Protein AF-A0A6N2DTE0-F1 (afdb_monomer)

Mean predicted aligned error: 9.79 Å

Secondary structure (DSSP, 8-state):
-HHHHHHHH-TT-EE-SPPEEPP-SSS-SS--EEE--EE----PPTT--S--PPPPPP-

Structure (mmCIF, N/CA/C/O backbone):
data_AF-A0A6N2DTE0-F1
#
_entry.id   AF-A0A6N2DTE0-F1
#
loop_
_atom_site.group_PDB
_atom_site.id
_atom_site.type_symbol
_atom_site.label_atom_id
_atom_site.label_alt_id
_atom_site.label_comp_id
_atom_site.label_asym_id
_atom_site.label_entity_id
_atom_site.label_seq_id
_atom_site.pdbx_PDB_ins_code
_atom_site.Cartn_x
_atom_site.Cartn_y
_atom_site.Cartn_z
_atom_site.occupancy
_atom_site.B_iso_or_equiv
_atom_site.auth_seq_id
_atom_site.auth_comp_id
_atom_site.auth_asym_id
_atom_site.auth_atom_id
_atom_site.pdbx_PDB_model_num
ATOM 1 N N . VAL A 1 1 ? 12.870 1.138 9.886 1.00 70.69 1 VAL A N 1
ATOM 2 C CA . VAL A 1 1 ? 11.942 1.823 10.831 1.00 70.69 1 VAL A CA 1
ATOM 3 C C . VAL A 1 1 ? 10.524 2.010 10.287 1.00 70.69 1 VAL A C 1
ATOM 5 O O . VAL A 1 1 ? 9.594 1.781 11.050 1.00 70.69 1 VAL A O 1
ATOM 8 N N . VAL A 1 2 ? 10.328 2.367 9.007 1.00 86.56 2 VAL A N 1
ATOM 9 C CA . VAL A 1 2 ? 8.984 2.644 8.447 1.00 86.56 2 VAL A CA 1
ATOM 10 C C . VAL A 1 2 ? 8.026 1.446 8.514 1.00 86.56 2 VAL A C 1
ATOM 12 O O . VAL A 1 2 ? 6.913 1.600 9.000 1.00 86.56 2 VAL A O 1
ATOM 15 N N . PHE A 1 3 ? 8.480 0.238 8.155 1.00 90.06 3 PHE A N 1
ATOM 16 C CA . PHE A 1 3 ? 7.645 -0.970 8.207 1.00 90.06 3 PHE A CA 1
ATOM 17 C C . PHE A 1 3 ? 7.136 -1.273 9.615 1.00 90.06 3 PHE A C 1
ATOM 19 O O . PHE A 1 3 ? 5.972 -1.607 9.787 1.00 90.06 3 PHE A O 1
ATOM 26 N N . ARG A 1 4 ? 7.971 -1.065 10.642 1.00 93.31 4 ARG A N 1
ATOM 27 C CA . ARG A 1 4 ? 7.540 -1.221 12.035 1.00 93.31 4 ARG A CA 1
ATOM 28 C C . ARG A 1 4 ? 6.387 -0.275 12.361 1.00 93.31 4 ARG A C 1
ATOM 30 O O . ARG A 1 4 ? 5.417 -0.707 12.964 1.00 93.31 4 ARG A O 1
ATOM 37 N N . GLN A 1 5 ? 6.482 0.997 11.970 1.00 92.75 5 GLN A N 1
ATOM 38 C CA . GLN A 1 5 ? 5.409 1.967 12.213 1.00 92.75 5 GLN A CA 1
ATOM 39 C C . GLN A 1 5 ? 4.142 1.629 11.422 1.00 92.75 5 GLN A C 1
ATOM 41 O O . GLN A 1 5 ? 3.065 1.668 12.004 1.00 92.75 5 GLN A O 1
ATOM 46 N N . LEU A 1 6 ? 4.272 1.259 10.143 1.00 92.50 6 LEU A N 1
ATOM 47 C CA . LEU A 1 6 ? 3.143 0.841 9.306 1.00 92.50 6 LEU A CA 1
ATOM 48 C C . LEU A 1 6 ? 2.402 -0.342 9.931 1.00 92.50 6 LEU A C 1
ATOM 50 O O . LEU A 1 6 ? 1.220 -0.220 10.215 1.00 92.50 6 LEU A O 1
ATOM 54 N N . LEU A 1 7 ? 3.109 -1.428 10.245 1.00 92.25 7 LEU A N 1
ATOM 55 C CA . LEU A 1 7 ? 2.496 -2.649 10.776 1.00 92.25 7 LEU A CA 1
ATOM 56 C C . LEU A 1 7 ? 1.994 -2.497 12.219 1.00 92.25 7 LEU A C 1
ATOM 58 O O . LEU A 1 7 ? 1.081 -3.201 12.629 1.00 92.25 7 LEU A O 1
ATOM 62 N N . THR A 1 8 ? 2.564 -1.573 12.999 1.00 93.31 8 THR A N 1
ATOM 63 C CA . THR A 1 8 ? 2.070 -1.285 14.358 1.00 93.31 8 THR A CA 1
ATOM 64 C C . THR A 1 8 ? 0.800 -0.431 14.331 1.00 93.31 8 THR A C 1
ATOM 66 O O . THR A 1 8 ? -0.061 -0.597 15.187 1.00 93.31 8 THR A O 1
ATOM 69 N N . ARG A 1 9 ? 0.686 0.517 13.392 1.00 92.19 9 ARG A N 1
ATOM 70 C CA . ARG A 1 9 ? -0.446 1.461 13.324 1.00 92.19 9 ARG A CA 1
ATOM 71 C C . ARG A 1 9 ? -1.598 0.950 12.464 1.00 92.19 9 ARG A C 1
ATOM 73 O O . ARG A 1 9 ? -2.738 1.310 12.729 1.00 92.19 9 ARG A O 1
ATOM 80 N N . LEU A 1 10 ? -1.286 0.151 11.448 1.00 95.50 10 LEU A N 1
ATOM 81 C CA . LEU A 1 10 ? -2.219 -0.432 10.489 1.00 95.50 10 LEU A CA 1
ATOM 82 C C . LEU A 1 10 ? -2.049 -1.964 10.514 1.00 95.50 10 LEU A C 1
ATOM 84 O O . LEU A 1 10 ? -1.476 -2.533 9.584 1.00 95.50 10 LEU A O 1
ATOM 88 N N . PRO A 1 11 ? -2.451 -2.637 11.609 1.00 95.44 11 PRO A N 1
ATOM 89 C CA . PRO A 1 11 ? -2.202 -4.068 11.789 1.00 95.44 11 PRO A CA 1
ATOM 90 C C . PRO A 1 11 ? -3.008 -4.951 10.825 1.00 95.44 11 PRO A C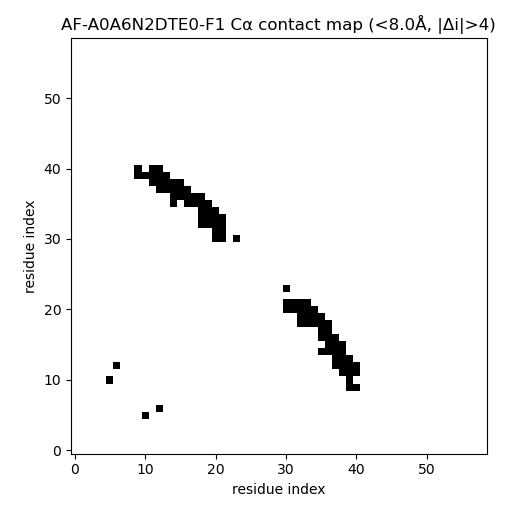 1
ATOM 92 O O . PRO A 1 11 ? -2.617 -6.085 10.573 1.00 95.44 11 PRO A O 1
ATOM 95 N N . ASP A 1 12 ? -4.111 -4.432 10.287 1.00 97.12 12 ASP A N 1
ATOM 96 C CA . ASP A 1 12 ? -5.019 -5.087 9.343 1.00 97.12 12 ASP A CA 1
ATOM 97 C C . ASP A 1 12 ? -4.885 -4.527 7.915 1.00 97.12 12 ASP A C 1
ATOM 99 O O . ASP A 1 12 ? -5.828 -4.582 7.127 1.00 97.12 12 ASP A O 1
ATOM 103 N N . ILE A 1 13 ? -3.729 -3.937 7.582 1.00 96.94 13 ILE A N 1
ATOM 104 C CA . ILE A 1 13 ? -3.478 -3.439 6.230 1.00 96.94 13 ILE A CA 1
ATOM 105 C C . ILE A 1 13 ? -3.413 -4.591 5.227 1.00 96.94 13 ILE A C 1
ATOM 107 O O . ILE A 1 13 ? -2.641 -5.537 5.382 1.00 96.9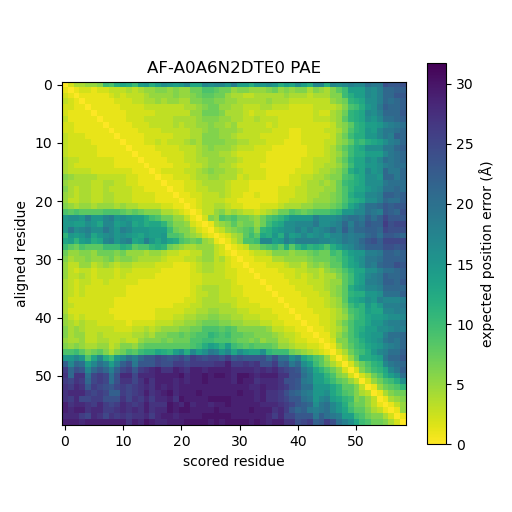4 13 ILE A O 1
ATOM 111 N N . GLU A 1 14 ? -4.186 -4.474 4.155 1.00 97.62 14 GLU A N 1
ATOM 112 C CA . GLU A 1 14 ? -4.261 -5.485 3.106 1.00 97.62 14 GLU A CA 1
ATOM 113 C C . GLU A 1 14 ? -4.202 -4.854 1.720 1.00 97.62 14 GLU A C 1
ATOM 115 O O . GLU A 1 14 ? -4.773 -3.788 1.487 1.00 97.62 14 GLU A O 1
ATOM 120 N N . VAL A 1 15 ? -3.549 -5.546 0.785 1.00 97.81 15 VAL A N 1
ATOM 121 C CA . VAL A 1 15 ? -3.566 -5.201 -0.640 1.00 97.81 15 VAL A CA 1
AT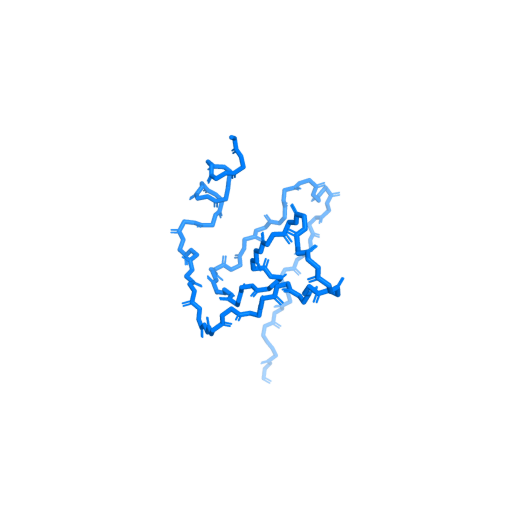OM 122 C C . VAL A 1 15 ? -4.912 -5.603 -1.232 1.00 97.81 15 VAL A C 1
ATOM 124 O O . VAL A 1 15 ? -5.368 -6.724 -1.028 1.00 97.81 15 VAL A O 1
ATOM 127 N N . VAL A 1 16 ? -5.545 -4.690 -1.970 1.00 98.31 16 VAL A N 1
ATOM 128 C CA . VAL A 1 16 ? -6.908 -4.886 -2.511 1.00 98.31 16 VAL A CA 1
ATOM 129 C C . VAL A 1 16 ? -6.996 -4.784 -4.028 1.00 98.31 16 VAL A C 1
ATOM 131 O O . VAL A 1 16 ? -8.088 -4.813 -4.588 1.00 98.31 16 VAL A O 1
ATOM 134 N N . GLY A 1 17 ? -5.865 -4.634 -4.702 1.00 97.38 17 GLY A N 1
ATOM 135 C CA . GLY A 1 17 ? -5.826 -4.512 -6.147 1.00 97.38 17 GLY A CA 1
ATOM 136 C C . GLY A 1 17 ? -4.409 -4.564 -6.681 1.00 97.38 17 GLY A C 1
ATOM 137 O O . GLY A 1 17 ? -3.441 -4.636 -5.921 1.00 97.38 17 GLY A O 1
ATOM 138 N N . GLU A 1 18 ? -4.318 -4.514 -8.003 1.00 98.00 18 GLU A N 1
ATOM 139 C CA . GLU A 1 18 ? -3.045 -4.569 -8.706 1.00 98.00 18 GLU A CA 1
ATOM 140 C C . GLU A 1 18 ? -2.221 -3.287 -8.489 1.00 98.00 18 GLU A C 1
ATOM 142 O O . GLU A 1 18 ? -2.784 -2.192 -8.369 1.00 98.00 18 GLU A O 1
ATOM 147 N N . PRO A 1 19 ? -0.885 -3.398 -8.419 1.00 97.25 19 PRO A N 1
ATOM 148 C CA . PRO A 1 19 ? -0.002 -2.246 -8.326 1.00 97.25 19 PRO A CA 1
ATOM 149 C C . PRO A 1 19 ? 0.089 -1.479 -9.651 1.00 97.25 19 PRO A C 1
ATOM 151 O O . PRO A 1 19 ? 0.296 -2.062 -10.714 1.00 97.25 19 PRO A O 1
ATOM 154 N N . ASP A 1 20 ? 0.086 -0.149 -9.563 1.00 97.00 20 ASP A N 1
ATOM 155 C CA . ASP A 1 20 ? 0.566 0.709 -10.645 1.00 97.00 20 ASP A CA 1
ATOM 156 C C . ASP A 1 20 ? 2.083 0.847 -10.511 1.00 97.00 20 ASP A C 1
ATOM 158 O O . ASP A 1 20 ? 2.583 1.273 -9.465 1.00 97.00 20 ASP A O 1
ATOM 162 N N . TYR A 1 21 ? 2.835 0.536 -11.562 1.00 94.00 21 TYR A N 1
ATOM 163 C CA . TYR A 1 21 ? 4.294 0.637 -11.544 1.00 94.00 21 TYR A CA 1
ATOM 164 C C . TYR A 1 21 ? 4.793 2.027 -11.943 1.00 94.00 21 TYR A C 1
ATOM 166 O O . TYR A 1 21 ? 4.102 2.817 -12.589 1.00 94.00 21 TYR A O 1
ATOM 174 N N . LEU A 1 22 ? 6.012 2.352 -11.514 1.00 93.00 22 LEU A N 1
ATOM 175 C CA . LEU A 1 22 ? 6.716 3.535 -11.990 1.00 93.00 22 LEU A CA 1
ATOM 176 C C . LEU A 1 22 ? 6.981 3.396 -13.490 1.00 93.00 22 LEU A C 1
ATOM 178 O O . LEU A 1 22 ? 7.541 2.401 -13.945 1.00 93.00 22 LEU A O 1
ATOM 182 N N . GLU A 1 23 ? 6.599 4.421 -14.243 1.00 86.50 23 GLU A N 1
ATOM 183 C CA . GLU A 1 23 ? 6.908 4.523 -15.664 1.00 86.50 23 GLU A CA 1
ATOM 184 C C . GLU A 1 23 ? 8.358 4.973 -15.830 1.00 86.50 23 GLU A C 1
ATOM 186 O O . GLU A 1 23 ? 8.759 6.031 -15.340 1.00 86.50 23 GLU A O 1
ATOM 191 N N . ALA A 1 24 ? 9.152 4.167 -16.527 1.00 78.31 24 AL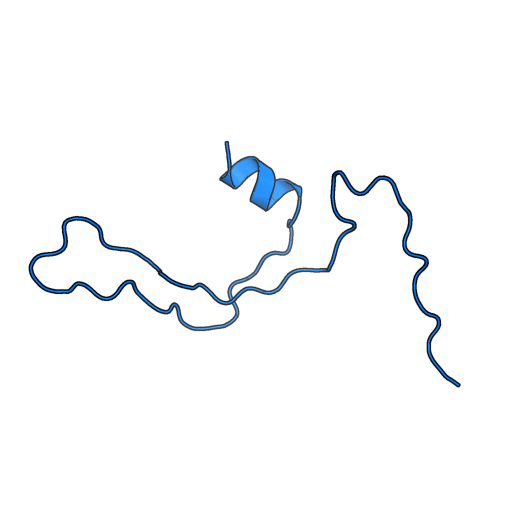A A N 1
ATOM 192 C CA . ALA A 1 24 ? 10.516 4.520 -16.873 1.00 78.31 24 ALA A CA 1
ATOM 193 C C . ALA A 1 24 ? 10.539 5.219 -18.236 1.00 78.31 24 ALA A C 1
ATOM 195 O O . ALA A 1 24 ? 10.255 4.602 -19.262 1.00 78.31 24 ALA A O 1
ATOM 196 N N . ALA A 1 25 ? 10.913 6.497 -18.268 1.00 72.56 25 ALA A N 1
ATOM 197 C CA . ALA A 1 25 ? 11.272 7.165 -19.515 1.00 72.56 25 ALA A CA 1
ATOM 198 C C . ALA A 1 25 ? 12.742 6.837 -19.850 1.00 72.56 25 ALA A C 1
ATOM 200 O O . ALA A 1 25 ? 13.653 7.523 -19.391 1.00 72.56 25 ALA A O 1
ATOM 201 N N . GLY A 1 26 ? 12.981 5.762 -20.610 1.00 78.12 26 GLY A N 1
ATOM 202 C CA . GLY A 1 26 ? 14.327 5.314 -21.005 1.00 78.12 26 GLY A CA 1
ATOM 203 C C . GLY A 1 26 ? 14.893 4.193 -20.123 1.00 78.12 26 GLY A C 1
ATOM 204 O O . GLY A 1 26 ? 14.143 3.340 -19.655 1.00 78.12 26 GLY A O 1
ATOM 205 N N . VAL A 1 27 ? 16.217 4.156 -19.913 1.00 80.50 27 VAL A N 1
ATOM 206 C CA . VAL A 1 27 ? 16.860 3.146 -19.046 1.00 80.50 27 VAL A CA 1
ATOM 207 C C . VAL A 1 27 ? 16.595 3.503 -17.575 1.00 80.50 27 VAL A C 1
ATOM 209 O O . VAL A 1 27 ? 17.041 4.563 -17.129 1.00 80.50 27 VAL A O 1
ATOM 212 N N . PRO A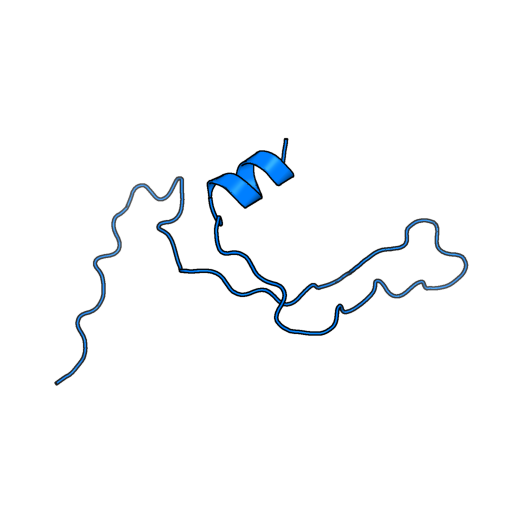 1 28 ? 15.876 2.668 -16.802 1.00 70.31 28 PRO A N 1
ATOM 213 C CA . PRO A 1 28 ? 15.464 3.040 -15.454 1.00 70.31 28 PRO A CA 1
ATOM 214 C C . PRO A 1 28 ? 16.642 3.034 -14.476 1.00 70.31 28 PRO A C 1
ATOM 216 O O . PRO A 1 28 ? 17.231 1.991 -14.206 1.00 70.31 28 PRO A O 1
ATOM 219 N N . LEU A 1 29 ? 16.930 4.194 -13.880 1.00 84.12 29 LEU A N 1
ATOM 220 C CA . LEU A 1 29 ? 17.826 4.304 -12.719 1.00 84.12 29 LEU A CA 1
ATOM 221 C C . LEU A 1 29 ? 17.154 3.817 -11.424 1.00 84.12 29 LEU A C 1
ATOM 223 O O . LEU A 1 29 ? 17.832 3.400 -10.490 1.00 84.12 29 LEU A O 1
ATOM 227 N N . VAL A 1 30 ? 15.819 3.872 -11.367 1.00 85.38 30 VAL A N 1
ATOM 228 C CA . VAL A 1 30 ? 14.997 3.404 -10.246 1.00 85.38 30 VAL A CA 1
ATOM 229 C C . VAL A 1 30 ? 13.735 2.757 -10.810 1.00 85.38 30 VAL A C 1
ATOM 231 O O . VAL A 1 30 ? 13.045 3.354 -11.633 1.00 85.38 30 VAL A O 1
ATOM 234 N N . GLY A 1 31 ? 13.434 1.543 -10.352 1.00 89.44 31 GLY A N 1
ATOM 235 C CA . GLY A 1 31 ? 12.162 0.862 -10.591 1.00 89.44 31 GLY A CA 1
ATOM 236 C C . GLY A 1 31 ? 11.358 0.742 -9.299 1.00 89.44 31 GLY A C 1
ATOM 237 O O . GLY A 1 31 ? 11.906 0.861 -8.203 1.00 89.44 31 GLY A O 1
ATOM 238 N N . GLY A 1 32 ? 10.054 0.498 -9.412 1.00 91.56 32 GLY A N 1
ATOM 239 C CA . GLY A 1 32 ? 9.221 0.267 -8.237 1.00 91.56 32 GLY A CA 1
ATOM 240 C C . GLY A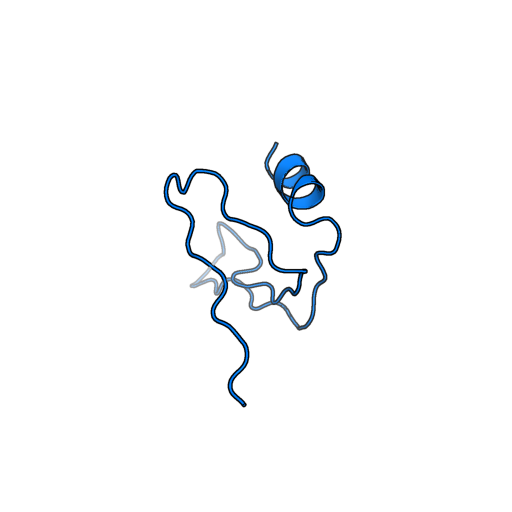 1 32 ? 7.728 0.395 -8.493 1.00 91.56 32 GLY A C 1
ATOM 241 O O . GLY A 1 32 ? 7.283 0.676 -9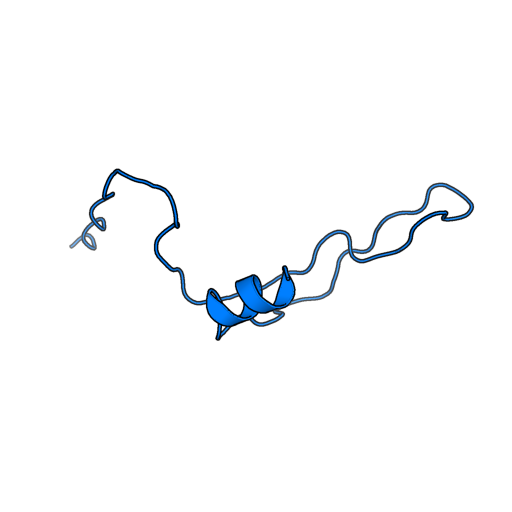.604 1.00 91.56 32 GLY A O 1
ATOM 242 N N . VAL A 1 33 ? 6.962 0.192 -7.425 1.00 94.94 33 VAL A N 1
ATOM 243 C CA . VAL A 1 33 ? 5.516 0.407 -7.401 1.00 94.94 33 VAL A CA 1
ATOM 244 C C . VAL A 1 33 ? 5.251 1.892 -7.157 1.00 94.94 33 VAL A C 1
ATOM 246 O O . VAL A 1 33 ? 5.680 2.451 -6.149 1.00 94.94 33 VAL A O 1
ATOM 249 N N . LYS A 1 34 ? 4.551 2.533 -8.090 1.00 95.19 34 LYS A N 1
ATOM 250 C CA . LYS A 1 34 ? 4.103 3.927 -8.002 1.00 95.19 34 LYS A CA 1
ATOM 251 C C . LYS A 1 34 ? 2.904 4.051 -7.067 1.00 95.19 34 LYS A C 1
ATOM 253 O O . LYS A 1 34 ? 2.834 5.007 -6.297 1.00 95.19 34 LYS A O 1
ATOM 258 N N . ARG A 1 35 ? 1.958 3.109 -7.142 1.00 97.50 35 ARG A N 1
ATOM 259 C CA . ARG A 1 35 ? 0.767 3.056 -6.281 1.00 97.50 35 ARG A CA 1
ATOM 260 C C . ARG A 1 35 ? 0.410 1.609 -5.975 1.00 97.50 35 ARG A C 1
ATOM 262 O O . ARG A 1 35 ? 0.391 0.779 -6.873 1.00 97.50 35 ARG A O 1
ATOM 269 N N . LEU A 1 36 ? 0.108 1.331 -4.712 1.00 97.88 36 LEU A N 1
ATOM 270 C CA . LEU A 1 36 ? -0.394 0.037 -4.261 1.00 97.88 36 LEU A CA 1
ATOM 271 C C . LEU A 1 36 ? -1.730 0.265 -3.545 1.00 97.88 36 LEU A C 1
ATOM 273 O O . LEU A 1 36 ? -1.725 0.877 -2.472 1.00 97.88 36 LEU A O 1
ATOM 277 N N . PRO A 1 37 ? -2.863 -0.167 -4.121 1.00 98.06 37 PRO A N 1
ATOM 278 C CA . PRO A 1 37 ? -4.160 -0.053 -3.467 1.00 98.06 37 PRO A CA 1
ATOM 279 C C . PRO A 1 37 ? -4.202 -0.888 -2.185 1.00 98.06 37 PRO A C 1
ATOM 281 O O . PRO A 1 37 ? -3.917 -2.087 -2.210 1.00 98.06 37 PRO A O 1
ATOM 284 N N . VAL A 1 38 ? -4.594 -0.267 -1.069 1.00 97.81 38 VAL A N 1
ATOM 285 C CA . VAL A 1 38 ? -4.722 -0.941 0.230 1.00 97.81 38 VAL A CA 1
ATOM 286 C C . VAL A 1 38 ? -6.017 -0.569 0.948 1.00 97.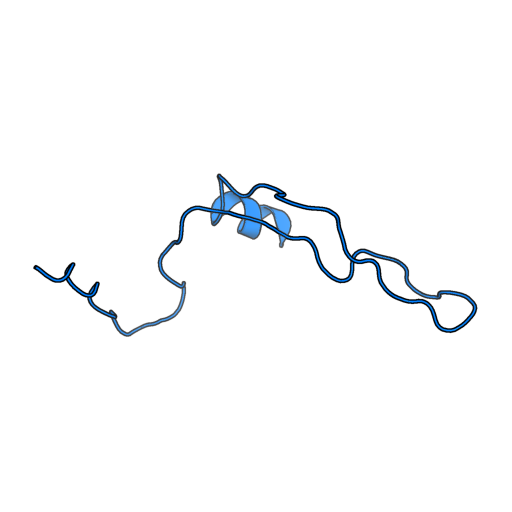81 38 VAL A C 1
ATOM 288 O O . VAL A 1 38 ? -6.552 0.525 0.755 1.00 97.81 38 VAL A O 1
ATOM 291 N N . ARG A 1 39 ? -6.484 -1.462 1.822 1.00 97.88 39 ARG A N 1
ATOM 292 C CA . ARG A 1 39 ? -7.522 -1.196 2.830 1.00 97.88 39 ARG A CA 1
ATOM 293 C C . ARG A 1 39 ? -6.970 -1.425 4.234 1.00 97.88 39 ARG A C 1
ATOM 295 O O . ARG A 1 39 ? -6.031 -2.194 4.401 1.00 97.88 39 ARG A O 1
ATOM 302 N N . PHE A 1 40 ? -7.565 -0.764 5.218 1.00 97.38 40 PHE A N 1
ATOM 303 C CA . PHE A 1 40 ? -7.316 -0.949 6.649 1.00 97.38 40 PHE A CA 1
ATOM 304 C C . PHE A 1 40 ? -8.470 -0.313 7.433 1.00 97.38 40 PHE A C 1
ATOM 306 O O . PHE A 1 40 ? -9.186 0.544 6.899 1.00 97.38 40 PHE A O 1
ATOM 313 N N . THR A 1 41 ? -8.648 -0.690 8.696 1.00 96.06 41 THR A N 1
ATOM 314 C CA . THR A 1 41 ? -9.620 -0.036 9.580 1.00 96.06 41 THR A CA 1
ATOM 315 C C . THR A 1 41 ? -9.164 1.395 9.894 1.00 96.06 41 THR A C 1
ATOM 317 O O . THR A 1 41 ? -8.057 1.576 10.407 1.00 96.06 41 THR A O 1
ATOM 320 N N . PRO A 1 42 ? -9.972 2.441 9.621 1.00 94.38 42 PRO A N 1
ATOM 321 C CA . PRO A 1 42 ? -9.583 3.819 9.914 1.00 94.38 42 PRO A CA 1
ATOM 322 C C . PRO A 1 42 ? -9.243 4.031 11.396 1.00 94.38 42 PRO A C 1
ATOM 324 O O . PRO A 1 42 ? -10.008 3.651 12.281 1.00 94.38 42 PRO A O 1
ATOM 327 N N . THR A 1 43 ? -8.109 4.680 11.668 1.00 88.69 43 THR A N 1
ATOM 328 C CA . THR A 1 43 ? -7.652 5.026 13.023 1.00 88.69 43 THR A CA 1
ATOM 329 C C . THR A 1 43 ? -7.472 6.536 13.175 1.00 88.69 43 THR A C 1
ATOM 331 O O . THR A 1 43 ? -7.362 7.273 12.193 1.00 88.69 43 THR A O 1
ATOM 334 N N . ALA A 1 44 ? -7.472 7.023 14.419 1.00 89.38 44 ALA A N 1
ATOM 335 C CA . ALA A 1 44 ? -7.288 8.445 14.694 1.00 89.38 44 ALA A CA 1
ATOM 336 C C . ALA A 1 44 ? -5.890 8.922 14.237 1.00 89.38 44 ALA A C 1
ATOM 338 O O . ALA A 1 44 ? -4.893 8.248 14.523 1.00 89.38 44 ALA A O 1
ATOM 339 N N . PRO A 1 45 ? -5.772 10.089 13.575 1.00 87.94 45 PRO A N 1
ATOM 340 C CA . PRO A 1 45 ? -4.476 10.630 13.187 1.00 87.94 45 PRO A CA 1
ATOM 341 C C . PRO A 1 45 ? -3.586 10.906 14.403 1.00 87.94 45 PRO A C 1
ATOM 343 O O . PRO A 1 45 ? -4.016 11.468 15.410 1.00 87.94 45 PRO A O 1
ATOM 346 N N . ILE A 1 46 ? -2.305 10.560 14.295 1.00 83.81 46 ILE A N 1
ATOM 347 C CA . ILE A 1 46 ? -1.317 10.885 15.327 1.00 83.81 46 ILE A CA 1
ATOM 348 C C . ILE A 1 46 ? -0.801 12.301 15.063 1.00 83.81 46 ILE A C 1
ATOM 350 O O . ILE A 1 46 ? -0.272 12.576 13.989 1.00 83.81 46 ILE A O 1
ATOM 354 N N . GLY A 1 47 ? -0.939 13.191 16.049 1.00 79.94 47 GLY A N 1
ATOM 355 C CA . GLY A 1 47 ? -0.468 14.581 15.977 1.00 79.94 47 GLY A CA 1
ATOM 356 C C . GLY A 1 47 ? -1.561 15.628 15.733 1.00 79.94 47 GLY A C 1
ATOM 357 O O . GLY A 1 47 ? -1.277 16.821 15.805 1.00 79.94 47 GLY A O 1
ATOM 358 N N . SER A 1 48 ? -2.818 15.225 15.515 1.00 63.47 48 SER A N 1
ATOM 359 C CA . SER A 1 48 ? -3.946 16.160 15.469 1.00 63.47 48 SER A CA 1
ATOM 360 C C . SER A 1 48 ? -4.437 16.468 16.883 1.00 63.47 48 SER A C 1
ATOM 362 O O . SER A 1 48 ? -5.384 15.865 17.387 1.00 63.47 48 SER A O 1
ATOM 364 N N . GLY A 1 49 ? -3.803 17.443 17.529 1.00 58.75 49 GLY A N 1
ATOM 365 C CA . GLY A 1 49 ? -4.366 18.125 18.691 1.00 58.75 49 GLY A CA 1
ATOM 366 C C . GLY A 1 49 ? -5.568 18.985 18.291 1.00 58.75 49 GLY A C 1
ATOM 367 O O . GLY A 1 49 ? -5.473 20.203 18.315 1.00 58.75 49 GLY A O 1
ATOM 368 N N . ARG A 1 50 ? -6.663 18.353 17.858 1.00 58.47 50 ARG A N 1
ATOM 369 C CA . ARG A 1 50 ? -8.053 18.830 17.920 1.00 58.47 50 ARG A CA 1
ATOM 370 C C . ARG A 1 50 ? -8.958 17.659 17.534 1.00 58.47 50 ARG A C 1
ATOM 372 O O . ARG A 1 50 ? -8.928 17.187 16.403 1.00 58.47 50 ARG A O 1
ATOM 379 N N . SER A 1 51 ? -9.727 17.196 18.515 1.00 64.94 51 SER A N 1
ATOM 380 C CA . SER A 1 51 ? -10.772 16.185 18.366 1.00 64.94 51 SER A CA 1
ATOM 381 C C . SER A 1 51 ? -11.789 16.640 17.318 1.00 64.94 51 SER A C 1
ATOM 383 O O . SER A 1 51 ? -12.449 17.662 17.507 1.00 64.94 51 SER A O 1
ATOM 385 N N . ALA A 1 52 ? -11.911 15.901 16.218 1.00 55.72 52 ALA A N 1
ATOM 386 C CA . ALA A 1 52 ? -13.094 15.963 15.3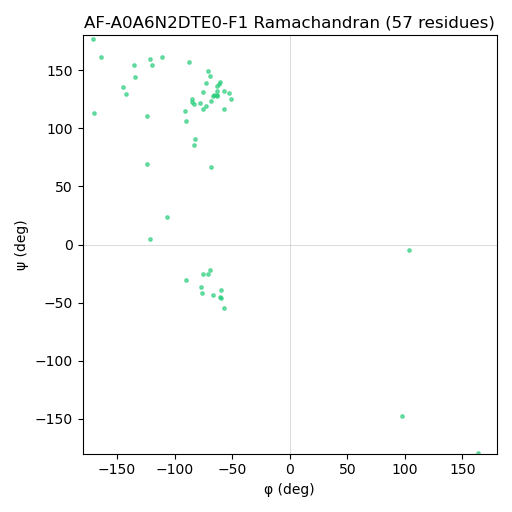75 1.00 55.72 52 ALA A CA 1
ATOM 387 C C . ALA A 1 52 ? -14.064 14.903 15.902 1.00 55.72 52 ALA A C 1
ATOM 389 O O . ALA A 1 52 ? -13.829 13.704 15.755 1.00 55.72 52 ALA A O 1
ATOM 390 N N . ALA A 1 53 ? -15.116 15.365 16.577 1.00 55.09 53 ALA A N 1
ATOM 391 C CA . ALA A 1 53 ? -16.233 14.535 16.991 1.00 55.09 53 ALA A CA 1
ATOM 392 C C . ALA A 1 53 ? -16.785 13.773 15.777 1.00 55.09 53 ALA A C 1
ATOM 394 O O . ALA A 1 53 ? -17.031 14.361 14.721 1.00 55.09 53 ALA A O 1
ATOM 395 N N . ALA A 1 54 ? -16.957 12.462 15.939 1.00 58.53 54 ALA A N 1
ATOM 396 C CA . ALA A 1 54 ? -17.643 11.616 14.979 1.00 58.53 54 ALA A CA 1
ATOM 397 C C . ALA A 1 54 ? -19.007 12.235 14.630 1.00 58.53 54 ALA A C 1
ATOM 399 O O . ALA A 1 54 ? -19.800 12.542 15.521 1.00 58.53 54 ALA A O 1
ATOM 400 N N . SER A 1 55 ? -19.271 12.446 13.337 1.00 52.28 55 SER A N 1
ATOM 401 C CA . SER A 1 55 ? -20.607 12.828 12.872 1.00 52.28 55 SER A CA 1
ATOM 402 C C . SER A 1 55 ? -21.596 11.699 13.194 1.00 52.28 55 SER A C 1
ATOM 404 O O . SER A 1 55 ? -21.278 10.540 12.918 1.00 52.28 55 SER A O 1
ATOM 406 N N . PRO A 1 56 ? -22.772 11.992 13.777 1.00 56.84 56 PRO A N 1
ATOM 407 C CA . PRO A 1 56 ? -23.776 10.972 14.044 1.00 56.84 56 PRO A CA 1
ATOM 408 C C . PRO A 1 56 ? -24.416 10.488 12.730 1.00 56.84 56 PRO A C 1
ATOM 410 O O . PRO A 1 56 ? -24.531 11.271 11.782 1.00 56.84 56 PRO A O 1
ATOM 413 N N . PRO A 1 57 ? -24.856 9.220 12.652 1.00 59.66 57 PRO A N 1
ATOM 414 C CA . PRO A 1 57 ? -25.614 8.731 11.510 1.00 59.66 57 PRO A CA 1
ATOM 415 C C . PRO A 1 57 ? -26.979 9.429 11.453 1.00 59.66 57 PRO A C 1
ATOM 417 O O . PRO A 1 57 ? -27.706 9.491 12.446 1.00 59.66 57 PRO A O 1
ATOM 420 N N . GLY A 1 58 ? -27.294 9.987 10.283 1.00 64.94 58 GLY A N 1
ATOM 421 C CA . GLY A 1 58 ? -28.593 10.573 9.973 1.00 64.94 58 GLY A CA 1
ATOM 422 C C . GLY A 1 58 ? -29.715 9.540 10.082 1.00 64.94 58 GLY A C 1
ATOM 423 O O . GLY A 1 58 ? -29.538 8.377 9.723 1.00 64.94 58 GLY A O 1
ATOM 424 N N . ARG A 1 59 ? -30.831 10.012 10.631 1.00 55.56 59 ARG A N 1
ATOM 425 C CA . ARG A 1 59 ? -32.106 9.323 10.838 1.00 55.56 59 ARG A CA 1
ATOM 426 C C . ARG A 1 59 ? -32.768 8.878 9.538 1.00 55.56 59 ARG A C 1
ATOM 428 O O . ARG A 1 59 ? -32.695 9.654 8.560 1.00 55.56 59 ARG A O 1
#

pLDDT: mean 84.35, std 14.75, range [52.28, 98.31]

Radius of gyration: 17.38 Å; Cα contacts (8 Å, |Δi|>4): 46; chains: 1; bounding box: 50×24×40 Å

Sequence (59 aa):
VVFRQLLTRLPDIEVVGEPDYLEAAGVPLVGGVKRLPVRFTPTAPIGSGRSAAASPPGR

Solvent-accessible surface area (backbone atoms only — not comparable to full-atom values): 4198 Å² total; per-residue (Å²): 114,67,67,60,52,47,51,70,76,42,74,65,58,41,79,75,57,77,66,43,62,54,84,61,90,70,85,65,92,71,86,54,74,66,43,71,46,66,49,58,81,89,73,85,73,88,84,63,93,63,87,77,77,81,80,77,84,82,131

Foldseek 3Di:
DVVVVCCVVFVPKDFDDDFDWDDDPPDDPDTDTPDTDIDGDDDDDDPPPDDDPDDDDDD